Protein AF-A0A1I7TTZ9-F1 (afdb_monomer_lite)

pLDDT: mean 84.71, std 13.77, range [39.62, 96.44]

Foldseek 3Di:
DKDFAPFWDFVLVVCVPQPKDFFAQQVDKDWDFDAPPPDPDDDGDTWIKIWGTAIWGADPVRKIKGKATDIDTPPPDPDDDVVNNVVSVVVVVQNPDPPHTDIDRMIDMDID

Radius of gyration: 14.8 Å; chains: 1; bounding box: 32×30×46 Å

Sequence (112 aa):
MIFTTCSKNDLKEVLKGCGGELMHPRTTKLKFRRGNGDTYICQNKYENVWIRGGIYIKGSDGRLAVIGSYLNNEGVEEDVSEYEIGEYLEHLNIWNSENEHWYKTSYHVYIT

Secondary structure (DSSP, 8-state):
-EEEEEEEEEHHHHTTTTT-EEE-TTT-EEEEEE-STTSS-----PEEEEEESEEEEE-TTS-EEEES-EEEETTS--SPPHHHHHHHHHHHHHHH-SS---EEEEEEEEE-

Organism: NCBI:txid1561998

Structure (mmCIF, N/CA/C/O backbone):
data_AF-A0A1I7TTZ9-F1
#
_entry.id   AF-A0A1I7TTZ9-F1
#
loop_
_atom_site.group_PDB
_atom_site.id
_atom_site.type_symbol
_atom_site.label_atom_id
_atom_site.label_alt_id
_atom_site.label_comp_id
_atom_site.label_asym_id
_atom_site.label_entity_id
_atom_site.label_seq_id
_atom_site.pdbx_PDB_ins_code
_atom_site.Cartn_x
_atom_site.Cartn_y
_atom_site.Cartn_z
_atom_site.occupancy
_atom_site.B_iso_or_equiv
_atom_site.auth_seq_id
_atom_site.auth_comp_id
_atom_site.auth_asym_id
_atom_site.auth_atom_id
_atom_site.pdbx_PDB_model_num
ATOM 1 N N . MET A 1 1 ? -6.033 3.111 -12.152 1.00 78.56 1 MET A N 1
ATOM 2 C CA . MET A 1 1 ? -7.185 4.015 -11.935 1.00 78.56 1 MET A CA 1
ATOM 3 C C . MET A 1 1 ? -6.897 4.876 -10.714 1.00 78.56 1 MET A C 1
ATOM 5 O O . MET A 1 1 ? -6.244 4.383 -9.802 1.00 78.56 1 MET A O 1
ATOM 9 N N . ILE A 1 2 ? -7.322 6.141 -10.693 1.00 83.00 2 ILE A N 1
ATOM 10 C CA . ILE A 1 2 ? -7.242 6.996 -9.497 1.00 83.00 2 ILE A CA 1
ATOM 11 C C . ILE A 1 2 ? -8.631 7.053 -8.875 1.00 83.00 2 ILE A C 1
ATOM 13 O O . ILE A 1 2 ? -9.597 7.352 -9.574 1.00 83.00 2 ILE A O 1
ATOM 17 N N . PHE A 1 3 ? -8.729 6.756 -7.583 1.00 83.69 3 PHE A N 1
ATOM 18 C CA . PHE A 1 3 ? -9.946 6.968 -6.815 1.00 83.69 3 PHE A CA 1
ATOM 19 C C . PHE A 1 3 ? -9.785 8.241 -5.988 1.00 83.69 3 PHE A C 1
ATOM 21 O O . PHE A 1 3 ? -8.825 8.358 -5.227 1.00 83.69 3 PHE A O 1
ATOM 28 N N . THR A 1 4 ? -10.708 9.188 -6.151 1.00 88.19 4 THR A N 1
ATOM 29 C CA . THR A 1 4 ? -10.708 10.475 -5.445 1.00 88.19 4 THR A CA 1
ATOM 30 C C . THR A 1 4 ? -12.046 10.657 -4.756 1.00 88.19 4 THR A C 1
ATOM 32 O O . THR A 1 4 ? -13.096 10.469 -5.369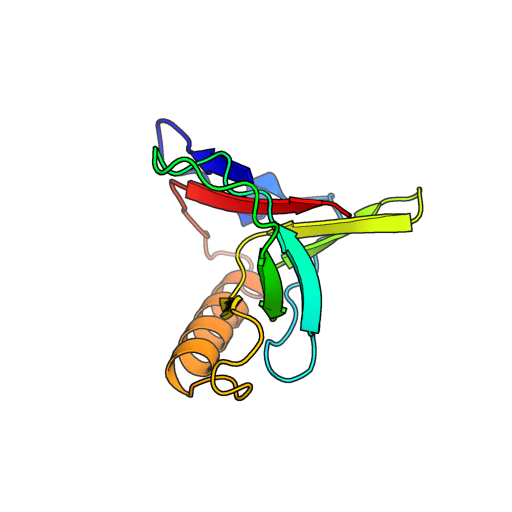 1.00 88.19 4 THR A O 1
ATOM 35 N N . THR A 1 5 ? -12.012 11.040 -3.486 1.00 87.19 5 THR A N 1
ATOM 36 C CA . THR A 1 5 ? -13.204 11.226 -2.661 1.00 87.19 5 THR A CA 1
ATOM 37 C C . THR A 1 5 ? -13.391 12.693 -2.290 1.00 87.19 5 THR A C 1
ATOM 39 O O . THR A 1 5 ? -12.425 13.441 -2.160 1.00 87.19 5 THR A O 1
ATOM 42 N N . CYS A 1 6 ? -14.643 13.119 -2.094 1.00 87.62 6 CYS A N 1
ATOM 43 C CA . CYS A 1 6 ? -14.972 14.508 -1.741 1.00 87.62 6 CYS A CA 1
ATOM 44 C C . CYS A 1 6 ? -14.487 14.918 -0.336 1.00 87.62 6 CYS A C 1
ATOM 46 O O . CYS A 1 6 ? -14.394 16.105 -0.034 1.00 87.62 6 CYS A O 1
ATOM 48 N N . SER A 1 7 ? -14.178 13.948 0.525 1.00 90.50 7 SER A N 1
ATOM 49 C CA . SER A 1 7 ? -13.621 14.133 1.866 1.00 90.50 7 SER A CA 1
ATOM 50 C C . SER A 1 7 ? -12.479 13.149 2.108 1.00 90.50 7 SER A C 1
ATOM 52 O O . SER A 1 7 ? -12.322 12.171 1.374 1.00 90.50 7 SER A O 1
ATOM 54 N N . LYS A 1 8 ? -11.677 13.393 3.150 1.00 91.56 8 LYS A N 1
ATOM 55 C CA . LYS A 1 8 ? -10.711 12.404 3.642 1.00 91.56 8 LYS A CA 1
ATOM 56 C C . LYS A 1 8 ? -11.464 11.158 4.111 1.00 91.56 8 LYS A C 1
ATOM 58 O O . LYS A 1 8 ? -12.426 11.286 4.861 1.00 91.56 8 LYS A O 1
ATOM 63 N N . ASN A 1 9 ? -11.006 9.985 3.689 1.00 92.19 9 ASN A N 1
ATOM 64 C CA . ASN A 1 9 ? -11.490 8.696 4.174 1.00 92.19 9 ASN A CA 1
ATOM 65 C C . ASN A 1 9 ? -10.351 7.944 4.848 1.00 92.19 9 ASN A C 1
ATOM 67 O O . ASN A 1 9 ? -9.206 8.038 4.403 1.00 92.19 9 ASN A O 1
ATOM 71 N N . ASP A 1 10 ? -10.670 7.216 5.915 1.00 93.88 10 ASP A N 1
ATOM 72 C CA . ASP A 1 10 ? -9.707 6.346 6.578 1.00 93.88 10 ASP A CA 1
ATOM 73 C C . ASP A 1 10 ? -9.512 5.074 5.753 1.00 93.88 10 ASP A C 1
ATOM 75 O O . ASP A 1 10 ? -10.395 4.217 5.679 1.00 93.88 10 ASP A O 1
ATOM 79 N N . LEU A 1 11 ? -8.350 4.959 5.114 1.00 92.12 11 LEU A N 1
ATOM 80 C CA . LEU A 1 11 ? -8.028 3.839 4.243 1.00 92.12 11 LEU A CA 1
ATOM 81 C C . LEU A 1 11 ? -8.045 2.502 4.996 1.00 92.12 11 LEU A C 1
ATOM 83 O O . LEU A 1 11 ? -8.396 1.486 4.404 1.00 92.12 11 LEU A O 1
ATOM 87 N N . LYS A 1 12 ? -7.722 2.485 6.295 1.00 93.50 12 LYS A N 1
ATOM 88 C CA . LYS A 1 12 ? -7.736 1.249 7.089 1.00 93.50 12 LYS A CA 1
ATOM 89 C C . LYS A 1 12 ? -9.150 0.729 7.293 1.00 93.50 12 LYS A C 1
ATOM 91 O O . LYS A 1 12 ? -9.397 -0.454 7.086 1.00 93.50 12 LYS A O 1
ATOM 96 N N . GLU A 1 13 ? -10.086 1.615 7.623 1.00 93.69 13 GLU A N 1
ATOM 97 C CA . GLU A 1 13 ? -11.496 1.241 7.765 1.00 93.69 13 GLU A CA 1
ATOM 98 C C . GLU A 1 13 ? -12.123 0.865 6.417 1.00 93.69 13 GLU A C 1
ATOM 100 O O . GLU A 1 13 ? -12.884 -0.096 6.350 1.00 93.69 13 GLU A O 1
ATOM 105 N N . VAL A 1 14 ? -11.749 1.543 5.324 1.00 91.94 14 VAL A N 1
ATOM 106 C CA . VAL A 1 14 ? -12.208 1.189 3.966 1.00 91.94 14 VAL A CA 1
ATOM 107 C C . VAL A 1 14 ? -11.785 -0.231 3.570 1.00 91.94 14 VAL A C 1
ATOM 109 O O . VAL A 1 14 ? -12.544 -0.927 2.901 1.00 91.94 14 VAL A O 1
ATOM 112 N N . LEU A 1 15 ? -10.588 -0.670 3.973 1.00 92.62 15 LEU A N 1
ATOM 113 C CA . LEU A 1 15 ? -10.029 -1.981 3.613 1.00 92.62 15 LEU A CA 1
ATOM 114 C C . LEU A 1 15 ? -10.259 -3.064 4.675 1.00 92.62 15 LEU A C 1
ATOM 116 O O . LEU A 1 15 ? -9.779 -4.196 4.541 1.00 92.62 15 LEU A O 1
ATOM 120 N N . LYS A 1 16 ? -10.995 -2.738 5.735 1.00 93.00 16 LYS A N 1
ATOM 121 C CA . LYS A 1 1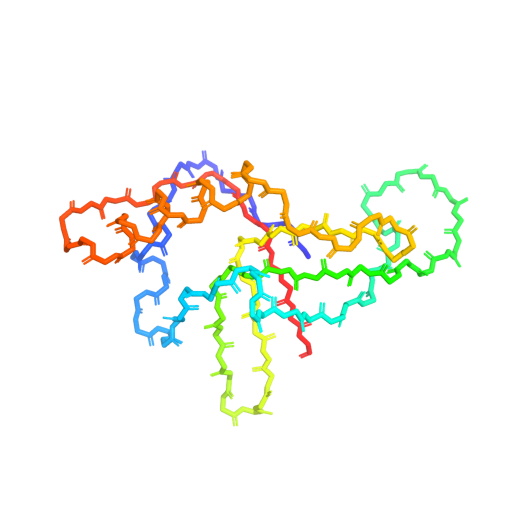6 ? -11.270 -3.645 6.843 1.00 93.00 16 LYS A CA 1
ATOM 122 C C . LYS A 1 16 ? -12.060 -4.855 6.361 1.00 93.00 16 LYS A C 1
ATOM 124 O O . LYS A 1 16 ? -13.123 -4.734 5.764 1.00 93.00 16 LYS A O 1
ATOM 129 N N . GLY A 1 17 ? -11.526 -6.045 6.625 1.00 92.31 17 GLY A N 1
ATOM 130 C CA . GLY A 1 17 ? -12.125 -7.304 6.174 1.00 92.31 17 GLY A CA 1
ATOM 131 C C . GLY A 1 17 ? -11.867 -7.652 4.703 1.00 92.31 17 GLY A C 1
ATOM 132 O O . GLY A 1 17 ? -12.270 -8.728 4.275 1.00 92.31 17 GLY A O 1
ATOM 133 N N . CYS A 1 18 ? -11.153 -6.816 3.938 1.00 92.44 18 CYS A N 1
ATOM 134 C CA . CYS A 1 18 ? -10.761 -7.137 2.560 1.00 92.44 18 CYS A CA 1
ATOM 135 C C . CYS A 1 18 ? -9.512 -8.031 2.467 1.00 92.44 18 CYS A C 1
ATOM 137 O O . CYS A 1 18 ? -9.145 -8.429 1.367 1.00 92.44 18 CYS A O 1
ATOM 139 N N . GLY A 1 19 ? -8.846 -8.334 3.589 1.00 92.44 19 GLY A N 1
ATOM 140 C CA . GLY A 1 19 ? -7.616 -9.137 3.600 1.00 92.44 19 GLY A CA 1
ATOM 141 C C . GLY A 1 19 ? -6.420 -8.427 2.959 1.00 92.44 19 GLY A C 1
ATOM 142 O O . GLY A 1 19 ? -5.616 -9.069 2.293 1.00 92.44 19 GLY A O 1
ATOM 143 N N . GLY A 1 20 ? -6.341 -7.099 3.095 1.00 93.25 20 GLY A N 1
ATOM 144 C CA . GLY A 1 20 ? -5.226 -6.314 2.569 1.00 93.25 20 GLY A CA 1
ATOM 145 C C . GLY A 1 20 ? -3.936 -6.515 3.365 1.00 93.25 20 GLY A C 1
ATOM 146 O O . GLY A 1 20 ? -3.962 -6.520 4.593 1.00 93.25 20 GLY A O 1
ATOM 147 N N . GLU A 1 21 ? -2.809 -6.613 2.665 1.00 95.12 21 GLU A N 1
ATOM 148 C CA . GLU A 1 21 ? -1.467 -6.715 3.248 1.00 95.12 21 GLU A CA 1
ATOM 149 C C . GLU A 1 21 ? -0.578 -5.586 2.719 1.00 95.12 21 GLU A C 1
ATOM 151 O O . GLU A 1 21 ? -0.449 -5.408 1.508 1.00 95.12 21 GLU A O 1
ATOM 156 N N . LEU A 1 22 ? 0.038 -4.800 3.608 1.00 95.75 22 LEU A N 1
ATOM 157 C CA . LEU A 1 22 ? 0.992 -3.768 3.201 1.00 95.75 22 LEU A CA 1
ATOM 158 C C . LEU A 1 22 ? 2.341 -4.413 2.854 1.00 95.75 22 LEU A C 1
ATOM 160 O O . LEU A 1 22 ? 3.024 -4.963 3.715 1.00 95.75 22 LEU A O 1
ATOM 164 N N . MET A 1 23 ? 2.737 -4.311 1.589 1.00 95.62 23 MET A N 1
ATOM 165 C CA . MET A 1 23 ? 3.912 -4.979 1.042 1.00 95.62 23 MET A CA 1
ATOM 166 C C . MET A 1 23 ? 5.126 -4.053 0.972 1.00 95.62 23 MET A C 1
ATOM 168 O O . MET A 1 23 ? 5.027 -2.882 0.595 1.00 95.62 23 MET A O 1
ATOM 172 N N . HIS A 1 24 ? 6.302 -4.607 1.267 1.00 94.62 24 HIS A N 1
ATOM 173 C CA . HIS A 1 24 ? 7.561 -3.868 1.242 1.00 94.62 24 HIS A CA 1
ATOM 174 C C . HIS A 1 24 ? 8.015 -3.573 -0.206 1.00 94.62 24 HIS A C 1
ATOM 176 O O . HIS A 1 24 ? 8.094 -4.496 -1.028 1.00 94.62 24 HIS A O 1
ATOM 182 N N . PRO A 1 25 ? 8.396 -2.325 -0.546 1.00 92.38 25 PRO A N 1
ATOM 183 C CA . PRO A 1 25 ? 8.713 -1.938 -1.924 1.00 92.38 25 PRO A CA 1
ATOM 184 C C . PRO A 1 25 ? 9.991 -2.574 -2.496 1.00 92.38 25 PRO A C 1
ATOM 186 O O . PRO A 1 25 ? 10.064 -2.807 -3.700 1.00 92.38 25 PRO A O 1
ATOM 189 N N . ARG A 1 26 ? 10.992 -2.907 -1.662 1.00 91.00 26 ARG A N 1
ATOM 190 C CA . ARG A 1 26 ? 12.213 -3.626 -2.110 1.00 91.00 26 ARG A CA 1
ATOM 191 C C . ARG A 1 26 ? 11.976 -5.082 -2.519 1.00 91.00 26 ARG A C 1
ATOM 193 O O . ARG A 1 26 ? 12.728 -5.602 -3.332 1.00 91.00 26 ARG A O 1
ATOM 200 N N . THR A 1 27 ? 10.984 -5.751 -1.938 1.00 91.25 27 THR A N 1
ATOM 201 C CA . THR A 1 27 ? 10.765 -7.195 -2.143 1.00 91.25 27 THR A CA 1
ATOM 202 C C . THR A 1 27 ? 9.576 -7.487 -3.046 1.00 91.25 27 THR A C 1
ATOM 204 O O . THR A 1 27 ? 9.437 -8.606 -3.530 1.00 91.25 27 THR A O 1
ATOM 207 N N . THR A 1 28 ? 8.726 -6.487 -3.293 1.00 91.38 28 THR A N 1
ATOM 208 C CA . THR A 1 28 ? 7.466 -6.662 -4.012 1.00 91.38 28 THR A CA 1
ATOM 209 C C . THR A 1 28 ? 7.426 -5.750 -5.225 1.00 91.38 28 THR A C 1
ATOM 211 O O . THR A 1 28 ? 7.455 -4.526 -5.093 1.00 91.38 28 THR A O 1
ATOM 214 N N . LYS A 1 29 ? 7.344 -6.359 -6.410 1.00 88.94 29 LYS A N 1
ATOM 215 C CA . LYS A 1 29 ? 7.359 -5.681 -7.708 1.00 88.94 29 LYS A CA 1
ATOM 216 C C . LYS A 1 29 ? 6.345 -6.348 -8.638 1.00 88.94 29 LYS A C 1
ATOM 218 O O . LYS A 1 29 ? 6.451 -7.540 -8.915 1.00 88.94 29 LYS A O 1
ATOM 223 N N . LEU A 1 30 ? 5.385 -5.576 -9.137 1.00 88.88 30 LEU A N 1
ATOM 224 C CA . LEU A 1 30 ? 4.354 -6.017 -10.075 1.00 88.88 30 LEU A CA 1
ATOM 225 C C . LEU A 1 30 ? 4.466 -5.216 -11.373 1.00 88.88 30 LEU A C 1
ATOM 227 O O . LEU A 1 30 ? 4.524 -3.987 -11.344 1.00 88.88 30 LEU A O 1
ATOM 231 N N . LYS A 1 31 ? 4.495 -5.901 -12.520 1.00 87.62 31 LYS A N 1
ATOM 232 C CA . LYS A 1 31 ? 4.455 -5.235 -13.827 1.00 87.62 31 LYS A CA 1
ATOM 233 C C . LYS A 1 31 ? 3.011 -4.931 -14.187 1.00 87.62 31 LYS A C 1
ATOM 235 O O . LYS A 1 31 ? 2.181 -5.835 -14.192 1.00 87.62 31 LYS A O 1
ATOM 240 N N . PHE A 1 32 ? 2.727 -3.688 -14.542 1.00 83.06 32 PHE A N 1
ATOM 241 C CA . PHE A 1 32 ? 1.407 -3.272 -14.982 1.00 83.06 32 PHE A CA 1
ATOM 242 C C . PHE A 1 32 ? 1.497 -2.563 -16.326 1.00 83.06 32 PHE A C 1
ATOM 244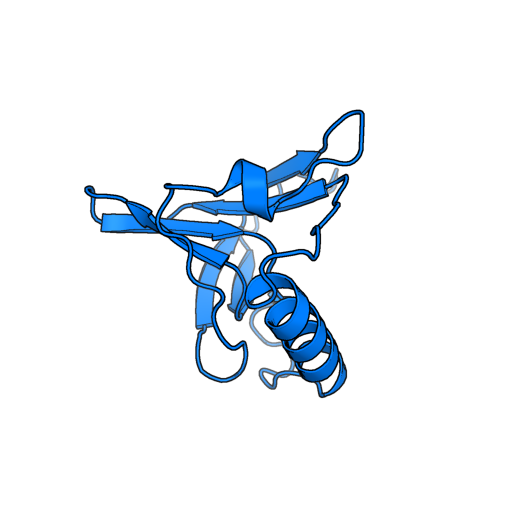 O O . PHE A 1 32 ? 2.409 -1.774 -16.569 1.00 83.06 32 PHE A O 1
ATOM 251 N N . ARG A 1 33 ? 0.543 -2.838 -17.214 1.00 80.19 33 ARG A N 1
ATOM 252 C CA . ARG A 1 33 ? 0.452 -2.171 -18.511 1.00 80.19 33 ARG A CA 1
ATOM 253 C C . ARG A 1 33 ? -0.549 -1.030 -18.392 1.00 80.19 33 ARG A C 1
ATOM 255 O O . ARG A 1 33 ? -1.753 -1.269 -18.324 1.00 80.19 33 ARG A O 1
ATOM 262 N N . ARG A 1 34 ? -0.065 0.210 -18.349 1.00 71.69 34 ARG A N 1
ATOM 263 C CA . ARG A 1 34 ? -0.916 1.400 -18.278 1.00 71.69 34 ARG A CA 1
ATOM 264 C C . ARG A 1 34 ? -1.258 1.873 -19.693 1.00 71.69 34 ARG A C 1
ATOM 266 O O . ARG A 1 34 ? -0.386 1.978 -20.551 1.00 71.69 34 ARG A O 1
ATOM 273 N N . GLY A 1 35 ? -2.540 2.135 -19.947 1.00 66.50 35 GLY A N 1
ATOM 274 C CA . GLY A 1 35 ? -2.974 2.881 -21.132 1.00 66.50 35 GLY A CA 1
ATOM 275 C C . GLY A 1 35 ? -2.910 4.388 -20.868 1.00 66.50 35 GLY A C 1
ATOM 276 O O . GLY A 1 35 ? -3.233 4.822 -19.763 1.00 66.50 35 GLY A O 1
ATOM 277 N N . ASN A 1 36 ? -2.535 5.184 -21.872 1.00 58.41 36 ASN A N 1
ATOM 278 C CA . ASN A 1 36 ? -2.407 6.651 -21.796 1.00 58.41 36 ASN A CA 1
ATOM 279 C C . ASN A 1 36 ? -3.762 7.399 -21.733 1.00 58.41 36 ASN A C 1
ATOM 281 O O . ASN A 1 36 ? -3.939 8.430 -22.370 1.00 58.41 36 ASN A O 1
ATOM 285 N N . GLY A 1 37 ? -4.751 6.866 -21.011 1.00 51.47 37 GLY A N 1
ATOM 286 C CA . GLY A 1 37 ? -6.129 7.376 -21.004 1.00 51.47 37 GLY A CA 1
ATOM 287 C C . GLY A 1 37 ? -6.384 8.616 -20.136 1.00 51.47 37 GLY A C 1
ATOM 288 O O . GLY A 1 37 ? -7.437 9.224 -20.284 1.00 51.47 37 GLY A O 1
ATOM 289 N N . ASP A 1 38 ? -5.446 9.007 -19.264 1.00 50.50 38 ASP A N 1
ATOM 290 C CA . ASP A 1 38 ? -5.658 10.092 -18.283 1.00 50.50 38 ASP A CA 1
ATOM 291 C C . ASP A 1 38 ? -4.934 11.406 -18.641 1.00 50.50 38 ASP A C 1
ATOM 293 O O . ASP A 1 38 ? -5.019 12.389 -17.905 1.00 50.50 38 ASP A O 1
ATOM 297 N N . THR A 1 39 ? -4.207 11.448 -19.759 1.00 44.56 39 THR A N 1
ATOM 298 C CA . THR A 1 39 ? -3.470 12.631 -20.223 1.00 44.56 39 THR A CA 1
ATOM 299 C C . THR A 1 39 ? -3.885 12.961 -21.653 1.00 44.56 39 THR A C 1
ATOM 301 O O . THR A 1 39 ? -3.819 12.114 -22.537 1.00 44.56 39 THR A O 1
ATOM 304 N N . TYR A 1 40 ? -4.300 14.212 -21.889 1.00 40.22 40 TYR A N 1
ATOM 305 C CA . TYR A 1 40 ? -4.780 14.775 -23.166 1.00 40.22 40 TYR A CA 1
ATOM 306 C C . TYR A 1 40 ? -3.728 14.816 -24.301 1.00 40.22 40 TYR A C 1
ATOM 308 O O . TYR A 1 40 ? -3.771 15.694 -25.160 1.00 40.22 40 TYR A O 1
ATOM 316 N N . ILE A 1 41 ? -2.759 13.900 -24.328 1.00 42.06 41 ILE A N 1
ATOM 317 C CA . ILE A 1 41 ? -1.738 13.835 -25.371 1.00 42.06 41 ILE A CA 1
ATOM 318 C C . ILE A 1 41 ? -1.894 12.513 -26.109 1.00 42.06 41 ILE A C 1
ATOM 320 O O . ILE A 1 41 ? -1.526 11.436 -25.645 1.00 42.06 41 ILE A O 1
ATOM 324 N N . CYS A 1 42 ? -2.480 12.637 -27.291 1.00 39.62 42 CYS A N 1
ATOM 325 C CA . CYS A 1 42 ? -2.701 11.594 -28.268 1.00 39.62 42 CYS A CA 1
ATOM 326 C C . CYS A 1 42 ? -1.370 10.918 -28.622 1.00 39.62 42 CYS A C 1
ATOM 328 O O . CYS A 1 42 ? -0.602 11.457 -29.415 1.00 39.62 42 CYS A O 1
ATOM 330 N N . GLN A 1 43 ? -1.102 9.734 -28.075 1.00 44.72 43 GLN A N 1
ATOM 331 C CA . GLN A 1 43 ? -0.260 8.723 -28.712 1.00 44.72 43 GLN A CA 1
ATOM 332 C C . GLN A 1 43 ? -0.529 7.361 -28.062 1.00 44.72 43 GLN A C 1
ATOM 334 O O . GLN A 1 43 ? -0.352 7.183 -26.860 1.00 44.72 43 GLN A O 1
ATOM 339 N N . ASN A 1 44 ? -0.971 6.410 -28.891 1.00 47.72 44 ASN A N 1
ATOM 340 C CA . ASN A 1 44 ? -1.314 5.016 -28.583 1.00 47.72 44 ASN A CA 1
ATOM 341 C C . ASN A 1 44 ? -0.105 4.184 -28.108 1.00 47.72 44 ASN A C 1
ATOM 343 O O . ASN A 1 44 ? 0.221 3.157 -28.704 1.00 47.72 44 ASN A O 1
ATOM 347 N N . LYS A 1 45 ? 0.604 4.618 -27.068 1.00 60.53 45 LYS A N 1
ATOM 348 C CA . LYS A 1 45 ? 1.661 3.831 -26.441 1.00 60.53 45 LYS A CA 1
ATOM 349 C C . LYS A 1 45 ? 1.140 3.325 -25.110 1.00 60.53 45 LYS A C 1
ATOM 351 O O . LYS A 1 45 ? 0.688 4.087 -24.269 1.00 60.53 45 LYS A O 1
ATOM 356 N N . TYR A 1 46 ? 1.132 2.009 -24.966 1.00 67.12 46 TYR A N 1
ATOM 357 C CA . TYR A 1 46 ? 1.003 1.414 -23.651 1.00 67.12 46 TYR A CA 1
ATOM 358 C C . TYR A 1 46 ? 2.363 1.522 -22.987 1.00 67.12 46 TYR A C 1
ATOM 360 O O . TYR A 1 46 ? 3.350 1.063 -23.563 1.00 67.12 46 TYR A O 1
ATOM 368 N N . GLU A 1 47 ? 2.403 2.107 -21.803 1.00 75.00 47 GLU A N 1
ATOM 369 C CA . GLU A 1 47 ? 3.620 2.173 -21.009 1.00 75.00 47 GLU A CA 1
ATOM 370 C C . GLU A 1 47 ? 3.567 1.067 -19.961 1.00 75.00 47 GLU A C 1
ATOM 372 O O . GLU A 1 47 ? 2.570 0.883 -19.252 1.00 75.00 47 GLU A O 1
ATOM 377 N N . ASN A 1 48 ? 4.633 0.274 -19.903 1.00 82.06 48 ASN A N 1
ATOM 378 C CA . ASN A 1 48 ? 4.812 -0.652 -18.802 1.00 82.06 48 ASN A CA 1
ATOM 379 C C . ASN A 1 48 ? 5.328 0.145 -17.609 1.00 82.06 48 ASN A C 1
ATOM 381 O O . ASN A 1 48 ? 6.309 0.882 -17.711 1.00 82.06 48 ASN A O 1
ATOM 385 N N . VAL A 1 49 ? 4.676 -0.045 -16.474 1.00 83.75 49 VAL A N 1
ATOM 386 C CA . VAL A 1 49 ? 5.081 0.537 -15.202 1.00 83.75 49 VAL A CA 1
ATOM 387 C C . VAL A 1 49 ? 5.319 -0.577 -14.198 1.00 83.75 49 VAL A C 1
ATOM 389 O O . VAL A 1 49 ? 4.652 -1.616 -14.212 1.00 83.75 49 VAL A O 1
ATOM 392 N N . TRP A 1 50 ? 6.284 -0.360 -13.321 1.00 87.25 50 TRP A N 1
ATOM 393 C CA . TRP A 1 50 ? 6.537 -1.199 -12.168 1.00 87.25 50 TRP A CA 1
ATOM 394 C C . TRP A 1 50 ? 5.851 -0.593 -10.954 1.00 87.25 50 TRP A C 1
ATOM 396 O O . TRP A 1 50 ? 6.124 0.542 -10.571 1.00 87.25 50 TRP A O 1
ATOM 406 N N . ILE A 1 51 ? 4.964 -1.376 -10.357 1.00 88.38 51 ILE A N 1
ATOM 407 C CA . ILE A 1 51 ? 4.295 -1.075 -9.101 1.00 88.38 51 ILE A CA 1
ATOM 408 C C . ILE A 1 51 ? 5.102 -1.745 -7.999 1.00 88.38 51 ILE A C 1
ATOM 410 O O . ILE A 1 51 ? 5.299 -2.963 -8.028 1.00 88.38 51 ILE A O 1
ATOM 414 N N . ARG A 1 52 ? 5.564 -0.960 -7.030 1.00 90.56 52 ARG A N 1
ATOM 415 C CA . ARG A 1 52 ? 6.311 -1.461 -5.877 1.00 90.56 52 ARG A CA 1
ATOM 416 C C . ARG A 1 52 ? 5.564 -1.196 -4.591 1.00 90.56 52 ARG A C 1
ATOM 418 O O . ARG A 1 52 ? 4.977 -0.126 -4.423 1.00 90.56 52 ARG A O 1
ATOM 425 N N . GLY A 1 53 ? 5.633 -2.174 -3.693 1.00 92.88 53 GLY A N 1
ATOM 426 C CA . GLY A 1 53 ? 4.972 -2.124 -2.393 1.00 92.88 53 GLY A CA 1
ATOM 427 C C . GLY A 1 53 ? 3.488 -1.770 -2.496 1.00 92.88 53 GLY A C 1
ATOM 428 O O . GLY A 1 53 ? 2.856 -1.999 -3.527 1.00 92.88 53 GLY A O 1
ATOM 429 N N . GLY A 1 54 ? 2.949 -1.181 -1.435 1.00 93.75 54 GLY A N 1
ATOM 430 C CA . GLY A 1 54 ? 1.534 -0.827 -1.342 1.00 93.75 54 GLY A CA 1
ATOM 431 C C . GLY A 1 54 ? 0.678 -1.947 -0.773 1.00 93.75 54 GLY A C 1
ATOM 432 O O . GLY A 1 54 ? 1.195 -2.976 -0.346 1.00 93.75 54 GLY A O 1
ATOM 433 N N . ILE A 1 55 ? -0.633 -1.735 -0.719 1.00 95.81 55 ILE A N 1
ATOM 434 C CA . ILE A 1 55 ? -1.562 -2.660 -0.064 1.00 95.81 55 ILE A CA 1
ATOM 435 C C . ILE A 1 55 ? -2.092 -3.651 -1.093 1.00 95.81 55 ILE A C 1
ATOM 437 O O . ILE A 1 55 ? -2.794 -3.263 -2.028 1.00 95.81 55 ILE A O 1
ATOM 441 N N . TYR A 1 56 ? -1.738 -4.919 -0.920 1.00 95.12 56 TYR A N 1
ATOM 442 C CA . TYR A 1 56 ? -2.097 -6.021 -1.802 1.00 95.12 56 TYR A CA 1
ATOM 443 C C . TYR A 1 56 ? -3.358 -6.690 -1.274 1.00 95.12 56 TYR A C 1
ATOM 445 O O . TYR A 1 56 ? -3.409 -7.106 -0.122 1.00 95.12 56 TYR A O 1
ATOM 453 N N . ILE A 1 57 ? -4.371 -6.809 -2.126 1.00 95.38 57 ILE A N 1
ATOM 454 C CA . ILE A 1 57 ? -5.616 -7.519 -1.838 1.00 95.38 57 ILE A CA 1
ATOM 455 C C . ILE A 1 57 ? -5.775 -8.606 -2.887 1.00 95.38 57 ILE A C 1
ATOM 457 O O . ILE A 1 57 ? -5.898 -8.321 -4.081 1.00 95.38 57 ILE A O 1
ATOM 461 N N . LYS A 1 58 ? -5.770 -9.860 -2.439 1.00 94.44 58 LYS A N 1
ATOM 462 C CA . LYS A 1 58 ? -5.913 -11.016 -3.318 1.00 94.44 58 LYS A CA 1
ATOM 463 C C . LYS A 1 58 ? -7.366 -11.481 -3.348 1.00 94.44 58 LYS A C 1
ATOM 465 O O . LYS A 1 58 ? -7.911 -11.915 -2.337 1.00 94.44 58 LYS A O 1
ATOM 470 N N . GLY A 1 59 ? -7.979 -11.402 -4.524 1.00 90.94 59 GLY A N 1
ATOM 471 C CA . GLY A 1 59 ? -9.314 -11.921 -4.783 1.00 90.94 59 GLY A CA 1
ATOM 472 C C . GLY A 1 59 ? -9.348 -13.450 -4.803 1.00 90.94 59 GLY A C 1
ATOM 473 O O . GLY A 1 59 ? -8.351 -14.120 -5.085 1.00 90.94 59 GLY A O 1
ATOM 474 N N . SER A 1 60 ? -10.528 -14.012 -4.537 1.00 91.81 60 SER A N 1
ATOM 475 C CA . SER A 1 60 ? -10.775 -15.460 -4.638 1.00 91.81 60 SER A CA 1
ATOM 476 C C . SER A 1 60 ? -10.649 -15.993 -6.071 1.00 91.81 60 SER A C 1
ATOM 478 O O . SER A 1 60 ? -10.343 -17.166 -6.268 1.00 91.81 60 SER A O 1
ATOM 480 N N . ASP A 1 61 ? -10.822 -15.123 -7.066 1.00 90.12 61 ASP A N 1
ATOM 481 C CA . ASP A 1 61 ? -10.614 -15.388 -8.492 1.00 90.12 61 ASP A CA 1
ATOM 482 C C . ASP A 1 61 ? -9.132 -15.328 -8.911 1.00 90.12 61 ASP A C 1
ATOM 484 O O . ASP A 1 61 ? -8.807 -15.474 -10.088 1.00 90.12 61 ASP A O 1
ATOM 488 N N . GLY A 1 62 ? -8.224 -15.117 -7.953 1.00 87.31 62 GLY A N 1
ATOM 489 C CA . GLY A 1 62 ? -6.789 -15.008 -8.185 1.00 87.31 62 GLY A CA 1
ATOM 490 C C . GLY A 1 62 ? -6.334 -13.635 -8.676 1.00 87.31 62 GLY A C 1
ATOM 491 O O . GLY A 1 62 ? -5.127 -13.445 -8.838 1.00 87.31 62 GLY A O 1
ATOM 492 N N . ARG A 1 63 ? -7.248 -12.675 -8.879 1.00 87.44 63 ARG A N 1
ATOM 493 C CA . ARG A 1 63 ? -6.882 -11.300 -9.231 1.00 87.44 63 ARG A CA 1
ATOM 494 C C . ARG A 1 63 ? -6.253 -10.585 -8.047 1.00 87.44 63 ARG A C 1
ATOM 496 O O . ARG A 1 63 ? -6.558 -10.865 -6.887 1.00 87.44 63 ARG A O 1
ATOM 503 N N . LEU A 1 64 ? -5.386 -9.631 -8.351 1.00 91.19 64 LEU A N 1
ATOM 504 C CA . LEU A 1 64 ? -4.696 -8.816 -7.369 1.00 91.19 64 LEU A CA 1
ATOM 505 C C . LEU A 1 64 ? -5.100 -7.355 -7.545 1.00 91.19 64 LEU A C 1
ATOM 507 O O . LEU A 1 64 ? -4.969 -6.798 -8.636 1.00 91.19 64 LEU A O 1
ATOM 511 N N . ALA A 1 65 ? -5.548 -6.733 -6.458 1.00 91.50 65 ALA A N 1
ATOM 512 C CA . ALA A 1 65 ? -5.661 -5.288 -6.363 1.00 91.50 65 ALA A CA 1
ATOM 513 C C . ALA A 1 65 ? -4.484 -4.728 -5.555 1.00 91.50 65 ALA A C 1
ATOM 515 O O . ALA A 1 65 ? -4.168 -5.243 -4.485 1.00 91.50 65 ALA A O 1
ATOM 516 N N . VAL A 1 66 ? -3.846 -3.671 -6.060 1.00 92.12 66 VAL A N 1
ATOM 517 C CA . VAL A 1 66 ? -2.789 -2.932 -5.358 1.00 92.12 66 VAL A CA 1
ATOM 518 C C . VAL A 1 66 ? -3.238 -1.494 -5.140 1.00 92.12 66 VAL A C 1
ATOM 520 O O . VAL A 1 66 ? -3.588 -0.800 -6.101 1.00 92.12 66 VAL A O 1
ATOM 523 N N . ILE A 1 67 ? -3.225 -1.053 -3.882 1.00 91.75 67 ILE A N 1
ATOM 524 C CA . ILE A 1 67 ? -3.668 0.279 -3.458 1.00 91.75 67 ILE A CA 1
ATOM 525 C C . ILE A 1 67 ? -2.502 1.040 -2.841 1.00 91.75 67 ILE A C 1
ATOM 527 O O . ILE A 1 67 ? -1.851 0.528 -1.937 1.00 91.75 67 ILE A O 1
ATOM 531 N N . GLY A 1 68 ? -2.285 2.279 -3.290 1.00 81.56 68 GLY A N 1
ATOM 532 C CA . GLY A 1 68 ? -1.252 3.161 -2.738 1.00 81.56 68 GLY A CA 1
ATOM 533 C C . GLY A 1 68 ? 0.146 2.568 -2.905 1.00 81.56 68 GLY A C 1
ATOM 534 O O . GLY A 1 68 ? 0.643 1.894 -2.017 1.00 81.56 68 GLY A O 1
ATOM 535 N N . SER A 1 69 ? 0.775 2.812 -4.049 1.00 82.56 69 SER A N 1
ATOM 536 C CA . SER A 1 69 ? 2.037 2.180 -4.441 1.00 82.56 69 SER A CA 1
ATOM 537 C C . SER A 1 69 ? 3.044 3.192 -4.966 1.00 82.56 69 SER A C 1
ATOM 539 O O . SER A 1 69 ? 2.660 4.273 -5.416 1.00 82.56 69 SER A O 1
ATOM 541 N N . TYR A 1 70 ? 4.301 2.772 -5.038 1.00 82.56 70 TYR A N 1
ATOM 542 C CA . TYR A 1 70 ? 5.377 3.523 -5.677 1.00 82.56 70 TYR A CA 1
ATOM 543 C C . TYR A 1 70 ? 5.490 3.111 -7.151 1.00 82.56 70 TYR A C 1
ATOM 545 O O . TYR A 1 70 ? 5.429 1.918 -7.470 1.00 82.56 70 TYR A O 1
ATOM 553 N N . LEU A 1 71 ? 5.557 4.090 -8.056 1.00 79.81 71 LEU A N 1
ATOM 554 C CA . LEU A 1 71 ? 5.447 3.891 -9.505 1.00 79.81 71 LEU A CA 1
ATOM 555 C C . LEU A 1 71 ? 6.748 4.257 -10.203 1.00 79.81 71 LEU A C 1
ATOM 557 O O . LEU A 1 71 ? 7.096 5.433 -10.259 1.00 79.81 71 LEU A O 1
ATOM 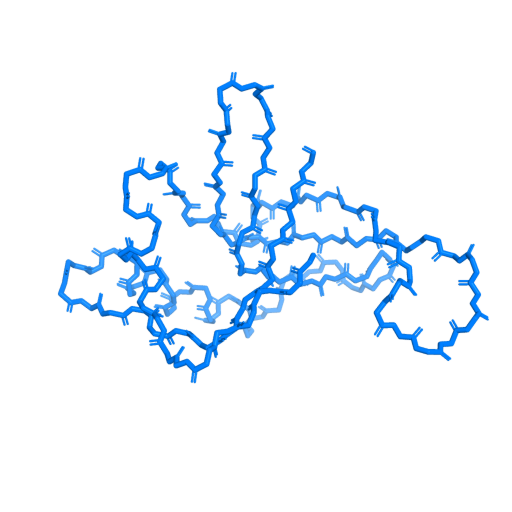561 N N . ASN A 1 72 ? 7.374 3.270 -10.844 1.00 77.62 72 ASN A N 1
ATOM 562 C CA . ASN A 1 72 ? 8.558 3.497 -11.671 1.00 77.62 72 ASN A CA 1
ATOM 563 C C . ASN A 1 72 ? 8.255 3.113 -13.119 1.00 77.62 72 ASN A C 1
ATOM 565 O O . ASN A 1 72 ? 7.753 2.019 -13.391 1.00 77.62 72 ASN A O 1
ATOM 569 N N . ASN A 1 73 ? 8.580 3.998 -14.059 1.00 75.81 73 ASN A N 1
ATOM 570 C CA . ASN A 1 73 ? 8.495 3.675 -15.480 1.00 75.81 73 ASN A CA 1
ATOM 571 C C . ASN A 1 73 ? 9.533 2.605 -15.841 1.00 75.81 73 ASN A C 1
ATOM 573 O O . ASN A 1 73 ? 10.636 2.581 -15.292 1.00 75.81 73 ASN A O 1
ATOM 577 N N . GLU A 1 74 ? 9.188 1.718 -16.773 1.00 73.19 74 GLU A N 1
ATOM 578 C CA . GLU A 1 74 ? 10.153 0.757 -17.309 1.00 73.19 74 GLU A CA 1
ATOM 579 C C . GLU A 1 74 ? 11.336 1.497 -17.968 1.00 73.19 74 GLU A C 1
ATOM 581 O O . GLU A 1 74 ? 11.135 2.369 -18.811 1.00 73.19 74 GLU A O 1
ATOM 586 N N . GLY A 1 75 ? 12.569 1.159 -17.571 1.00 67.69 75 GLY A N 1
ATOM 587 C CA . GLY A 1 75 ? 13.800 1.776 -18.087 1.00 67.69 75 GLY A CA 1
ATOM 588 C C . GLY A 1 75 ? 14.355 2.956 -17.274 1.00 67.69 75 GLY A C 1
ATOM 589 O O . GLY A 1 75 ? 15.429 3.449 -17.610 1.00 67.69 75 GLY A O 1
ATOM 590 N N . VAL A 1 76 ? 13.670 3.395 -16.212 1.00 69.31 76 VAL A N 1
ATOM 591 C CA . VAL A 1 76 ? 14.230 4.301 -15.187 1.00 69.31 76 VAL A CA 1
ATOM 592 C C . VAL A 1 76 ? 14.906 3.466 -14.096 1.00 69.31 76 VAL A C 1
ATOM 594 O O . VAL A 1 76 ? 14.527 2.308 -13.912 1.00 69.31 76 VAL A O 1
ATOM 597 N N . GLU A 1 77 ? 15.904 4.042 -13.407 1.00 64.25 77 GLU A N 1
ATOM 598 C CA . GLU A 1 77 ? 16.630 3.422 -12.288 1.00 64.25 77 GLU A CA 1
ATOM 599 C C . GLU A 1 77 ? 15.688 2.572 -11.424 1.00 64.25 77 GLU A C 1
ATOM 601 O O . GLU A 1 77 ? 14.684 3.041 -10.883 1.00 64.25 77 GLU A O 1
ATOM 606 N N . GLU A 1 78 ? 15.965 1.269 -11.396 1.00 64.81 78 GLU A N 1
ATOM 607 C CA . GLU A 1 78 ? 15.049 0.280 -10.838 1.00 64.81 78 GLU A CA 1
ATOM 608 C C . GLU A 1 78 ? 15.190 0.129 -9.322 1.00 64.81 78 GLU A C 1
ATOM 610 O O . GLU A 1 78 ? 14.566 -0.759 -8.739 1.00 64.81 78 GLU A O 1
ATOM 615 N N . ASP A 1 79 ? 15.990 0.949 -8.661 1.00 80.12 79 ASP A N 1
ATOM 616 C CA . ASP A 1 79 ? 16.149 0.844 -7.220 1.00 80.12 79 ASP A CA 1
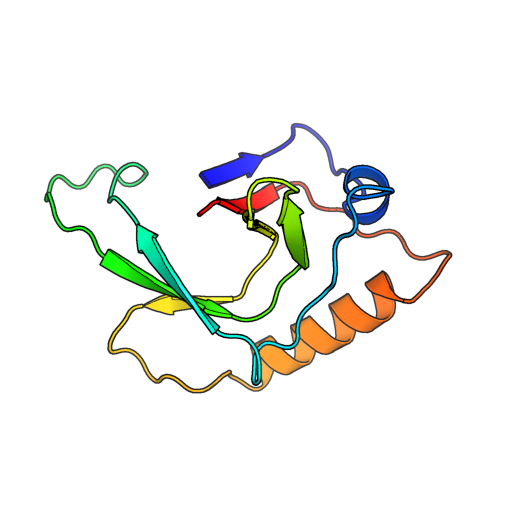ATOM 617 C C . ASP A 1 79 ? 15.104 1.682 -6.491 1.00 80.12 79 ASP A C 1
ATOM 619 O O . ASP A 1 79 ? 14.643 2.719 -6.962 1.00 80.12 79 ASP A O 1
ATOM 623 N N . VAL A 1 80 ? 14.668 1.161 -5.345 1.00 85.00 80 VAL A N 1
ATOM 624 C CA . VAL A 1 80 ? 13.748 1.878 -4.462 1.00 85.00 80 VAL A CA 1
ATOM 625 C C . VAL A 1 80 ? 14.557 2.937 -3.737 1.00 85.00 80 VAL A C 1
ATOM 627 O O . VAL A 1 80 ? 15.525 2.605 -3.050 1.00 85.00 80 VAL A O 1
ATOM 630 N N . SER A 1 81 ? 14.158 4.193 -3.880 1.00 88.88 81 SER A N 1
ATOM 631 C CA . SER A 1 81 ? 14.818 5.315 -3.224 1.00 88.88 81 SER A CA 1
ATOM 632 C C . SER A 1 81 ? 14.650 5.242 -1.705 1.00 88.88 81 SER A C 1
ATOM 634 O O . SER A 1 81 ? 13.635 4.770 -1.195 1.00 88.88 81 SER A O 1
ATOM 636 N N . GLU A 1 82 ? 15.617 5.771 -0.954 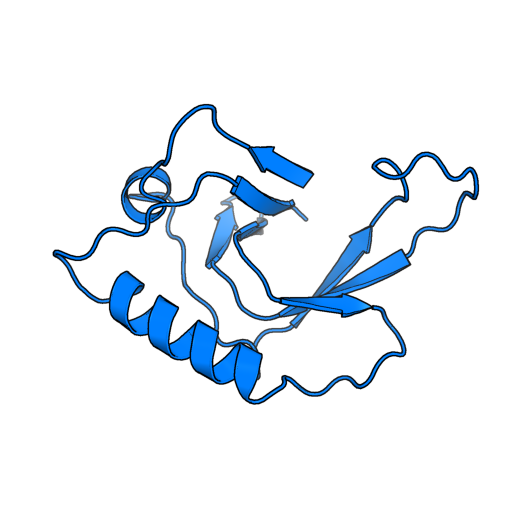1.00 90.69 82 GLU A N 1
ATOM 637 C CA . GLU A 1 82 ? 15.514 5.855 0.513 1.00 90.69 82 GLU A CA 1
ATOM 638 C C . GLU A 1 82 ? 14.287 6.662 0.973 1.00 90.69 82 GLU A C 1
ATOM 640 O O . GLU A 1 82 ? 13.736 6.390 2.037 1.00 90.69 82 GLU A O 1
ATOM 645 N N . TYR A 1 83 ? 13.808 7.604 0.152 1.00 89.94 83 TYR A N 1
ATOM 646 C CA . TYR A 1 83 ? 12.567 8.333 0.410 1.00 89.94 83 TYR A CA 1
ATOM 647 C C . TYR A 1 83 ? 11.344 7.404 0.407 1.00 89.94 83 TYR A C 1
ATOM 649 O O . TYR A 1 83 ? 10.572 7.404 1.363 1.00 89.94 83 TYR A O 1
ATOM 657 N N . GLU A 1 84 ? 11.205 6.554 -0.614 1.00 89.75 84 GLU A N 1
ATOM 658 C CA . GLU A 1 84 ? 10.105 5.582 -0.702 1.00 89.75 84 GLU A CA 1
ATOM 659 C C . GLU A 1 84 ? 10.160 4.558 0.442 1.00 89.75 84 GLU A C 1
ATOM 661 O O . GLU A 1 84 ? 9.124 4.110 0.933 1.00 89.75 84 GLU A O 1
ATOM 666 N N . ILE A 1 85 ? 11.365 4.204 0.902 1.00 93.44 85 ILE A N 1
ATOM 667 C CA . ILE A 1 85 ? 11.556 3.357 2.089 1.00 93.44 85 ILE A CA 1
ATOM 668 C C . ILE A 1 85 ? 11.095 4.070 3.355 1.00 93.44 85 ILE A C 1
ATOM 670 O O . ILE A 1 85 ? 10.380 3.467 4.154 1.00 93.44 85 ILE A O 1
ATOM 674 N N . GLY A 1 86 ? 11.474 5.336 3.532 1.00 94.56 86 GLY A N 1
ATOM 675 C CA . GLY A 1 86 ? 11.026 6.160 4.652 1.00 94.56 86 GLY A CA 1
ATOM 676 C C . GLY A 1 86 ? 9.502 6.252 4.711 1.00 94.56 86 GLY A C 1
ATOM 677 O O . GLY A 1 86 ? 8.910 5.898 5.729 1.00 94.56 86 GLY A O 1
ATOM 678 N N . GLU A 1 87 ? 8.862 6.609 3.593 1.00 92.94 87 GLU A N 1
ATOM 679 C CA . GLU A 1 87 ? 7.398 6.647 3.497 1.00 92.94 87 GLU A CA 1
ATOM 680 C C . GLU A 1 87 ? 6.764 5.284 3.802 1.00 92.94 87 GLU A C 1
ATOM 682 O O . GLU A 1 87 ? 5.741 5.208 4.482 1.00 92.94 87 GLU A O 1
ATOM 687 N N . TYR A 1 88 ? 7.348 4.186 3.311 1.00 94.81 88 TYR A N 1
ATOM 688 C CA . TYR A 1 88 ? 6.837 2.847 3.599 1.00 94.81 88 TYR A CA 1
ATOM 689 C C . TYR A 1 88 ? 6.871 2.547 5.100 1.00 94.81 88 TYR A C 1
ATOM 691 O O . TYR A 1 88 ? 5.901 2.006 5.626 1.00 94.81 88 TYR A O 1
ATOM 699 N N . LEU A 1 89 ? 7.954 2.897 5.798 1.00 96.19 89 LEU A N 1
ATOM 700 C CA . LEU A 1 89 ? 8.087 2.653 7.236 1.00 96.19 89 LEU A CA 1
ATOM 701 C C . LEU A 1 89 ? 7.089 3.481 8.054 1.00 96.19 89 LEU A C 1
ATOM 703 O O . LEU A 1 89 ? 6.511 2.968 9.012 1.00 96.19 89 LEU A O 1
ATOM 707 N N . GLU A 1 90 ? 6.829 4.727 7.657 1.00 94.50 90 GLU A N 1
ATOM 708 C CA . GLU A 1 90 ? 5.778 5.553 8.264 1.00 94.50 90 GLU A CA 1
ATOM 709 C C . GLU A 1 90 ? 4.392 4.932 8.059 1.00 94.50 90 GLU A C 1
ATOM 711 O O . GLU A 1 90 ? 3.637 4.739 9.016 1.00 94.50 90 GLU A O 1
ATOM 716 N N . HIS A 1 91 ? 4.080 4.538 6.824 1.00 94.56 91 HIS A N 1
ATOM 717 C CA . HIS A 1 91 ? 2.831 3.858 6.500 1.00 94.56 91 HIS A CA 1
ATOM 718 C C . HIS A 1 91 ? 2.686 2.519 7.232 1.00 94.56 91 HIS A C 1
ATOM 720 O O . HIS A 1 91 ? 1.591 2.191 7.681 1.00 94.56 91 HIS A O 1
ATOM 726 N N . LEU A 1 92 ? 3.774 1.764 7.400 1.00 95.56 92 LEU A N 1
ATOM 727 C CA . LEU A 1 92 ? 3.797 0.505 8.141 1.00 95.56 92 LEU A CA 1
ATOM 728 C C . LEU A 1 92 ? 3.485 0.714 9.625 1.00 95.56 92 LEU A C 1
ATOM 730 O O . LEU A 1 92 ? 2.710 -0.052 10.196 1.00 95.56 92 LEU A O 1
ATOM 734 N N . ASN A 1 93 ? 4.033 1.765 10.240 1.00 96.44 93 ASN A N 1
ATOM 735 C CA . ASN A 1 93 ? 3.722 2.121 11.625 1.00 96.44 93 ASN A CA 1
ATOM 736 C C . ASN A 1 93 ? 2.234 2.469 11.798 1.00 96.44 93 ASN A C 1
ATOM 738 O O . ASN A 1 93 ? 1.591 1.978 12.725 1.00 96.44 93 ASN A O 1
ATOM 742 N N . ILE A 1 94 ? 1.664 3.254 10.877 1.00 94.94 94 ILE A N 1
ATOM 743 C CA . ILE A 1 94 ? 0.228 3.589 10.874 1.00 94.94 94 ILE A CA 1
ATOM 744 C C . ILE A 1 94 ? -0.628 2.333 10.653 1.00 94.94 94 ILE A C 1
ATOM 746 O O . ILE A 1 94 ? -1.642 2.135 11.327 1.00 94.94 94 ILE A O 1
ATOM 750 N N . TRP A 1 95 ? -0.227 1.473 9.712 1.00 94.94 95 TRP A N 1
ATOM 751 C CA . TRP A 1 95 ? -0.935 0.242 9.364 1.00 94.94 95 TRP A CA 1
ATOM 752 C C . TRP A 1 95 ? -1.017 -0.728 10.547 1.00 94.94 95 TRP A C 1
ATOM 754 O O . TRP A 1 95 ? -2.095 -1.243 10.830 1.00 94.94 95 TRP A O 1
ATOM 764 N N . ASN A 1 96 ? 0.094 -0.912 11.267 1.00 94.81 96 ASN A N 1
ATOM 765 C CA . ASN A 1 96 ? 0.195 -1.833 12.402 1.00 94.81 96 ASN A CA 1
ATOM 766 C C . ASN A 1 96 ? -0.363 -1.275 13.720 1.00 94.81 96 ASN A C 1
ATOM 768 O O . ASN A 1 96 ? -0.584 -2.038 14.657 1.00 94.81 96 ASN A O 1
ATOM 772 N N . SER A 1 97 ? -0.565 0.037 13.831 1.00 94.62 97 SER A N 1
ATOM 773 C CA . SER A 1 97 ? -1.166 0.641 15.023 1.00 94.62 97 SER A CA 1
ATOM 774 C C . SER A 1 97 ? -2.676 0.408 15.044 1.00 94.62 97 SER A C 1
ATOM 776 O O . SER A 1 97 ? -3.341 0.610 14.040 1.00 94.62 97 SER A O 1
ATOM 778 N N . GLU A 1 98 ? -3.269 0.032 16.174 1.00 90.94 98 GLU A N 1
ATOM 779 C CA . GLU A 1 98 ? -4.729 -0.149 16.261 1.00 90.94 98 GLU A CA 1
ATOM 780 C C . GLU A 1 98 ? -5.495 1.183 16.292 1.00 90.94 98 GLU A C 1
ATOM 782 O O . GLU A 1 98 ? -6.615 1.262 15.794 1.00 90.94 98 GLU A O 1
ATOM 787 N N . ASN A 1 99 ? -4.879 2.237 16.837 1.00 92.94 99 ASN A N 1
ATOM 788 C CA . ASN A 1 99 ? -5.545 3.514 17.123 1.00 92.94 99 ASN A CA 1
ATOM 789 C C . ASN A 1 99 ? -5.238 4.617 16.100 1.00 92.94 99 ASN A C 1
ATOM 791 O O . ASN A 1 99 ? -5.850 5.681 16.142 1.00 92.94 99 ASN A O 1
ATOM 795 N N . GLU A 1 100 ? -4.274 4.391 15.206 1.00 94.88 100 GLU A N 1
ATOM 796 C CA . GLU A 1 100 ? -3.932 5.359 14.163 1.00 94.88 100 GLU A CA 1
ATOM 797 C C . GLU A 1 100 ? -4.855 5.217 12.953 1.00 94.88 100 GLU A C 1
ATOM 799 O O . GLU A 1 100 ? -5.150 4.108 12.488 1.00 94.88 100 GLU A O 1
ATOM 804 N N . HIS A 1 101 ? -5.242 6.365 12.404 1.00 94.44 101 HIS A N 1
ATOM 805 C CA . HIS A 1 101 ? -6.087 6.475 11.221 1.00 94.44 101 HIS A CA 1
ATOM 806 C C . HIS A 1 101 ? -5.258 6.849 9.997 1.00 94.44 101 HIS A C 1
ATOM 808 O O . HIS A 1 101 ? -4.398 7.729 10.065 1.00 94.44 101 HIS A O 1
ATOM 814 N N . TRP A 1 102 ? -5.566 6.261 8.839 1.00 94.12 102 TRP A N 1
ATOM 815 C CA . TRP A 1 102 ? -4.859 6.573 7.599 1.00 94.12 102 TRP A CA 1
ATOM 816 C C . TRP A 1 102 ? -5.738 7.357 6.628 1.00 94.12 102 TRP A C 1
ATOM 818 O O . TRP A 1 102 ? -6.254 6.841 5.637 1.00 94.12 102 TRP A O 1
ATOM 828 N N . TYR A 1 103 ? -5.894 8.650 6.902 1.00 94.69 103 TYR A N 1
ATOM 829 C CA . TYR A 1 103 ? -6.750 9.521 6.105 1.00 94.69 103 TYR A CA 1
ATOM 830 C C . TYR A 1 103 ? -6.136 9.899 4.750 1.00 94.69 103 TYR A C 1
ATOM 832 O O . TYR A 1 103 ? -5.144 10.628 4.692 1.00 94.69 103 TYR A O 1
ATOM 840 N N . LYS A 1 104 ? -6.787 9.507 3.647 1.00 91.62 104 LYS A N 1
ATOM 841 C CA . LYS A 1 104 ? -6.461 9.966 2.285 1.00 91.62 104 LYS A CA 1
ATOM 842 C C . LYS A 1 104 ? -7.689 10.519 1.562 1.00 91.62 104 LYS A C 1
ATOM 844 O O . LYS A 1 104 ? -8.811 10.072 1.778 1.00 91.62 104 LYS A O 1
ATOM 849 N N . THR A 1 105 ? -7.472 11.511 0.701 1.00 91.50 105 THR A N 1
ATOM 850 C CA . THR A 1 105 ? -8.489 12.039 -0.233 1.00 91.50 105 THR A CA 1
ATOM 851 C C . THR A 1 105 ? -8.405 11.393 -1.613 1.00 91.50 105 THR A C 1
ATOM 853 O O . THR A 1 105 ? -9.358 11.461 -2.383 1.00 91.50 105 THR A O 1
ATOM 856 N N . SER A 1 106 ? -7.266 10.783 -1.948 1.00 89.38 106 SER A N 1
ATOM 857 C CA . SER A 1 106 ? -7.085 10.053 -3.198 1.00 89.38 106 SER A CA 1
ATOM 858 C C . SER A 1 106 ? -6.042 8.949 -3.066 1.00 89.38 106 SER A C 1
ATOM 860 O O . SER A 1 106 ? -5.142 9.017 -2.222 1.00 89.38 106 SER A O 1
ATOM 862 N N . TYR A 1 107 ? -6.183 7.915 -3.890 1.00 88.69 107 TYR A N 1
ATOM 863 C CA . TYR A 1 107 ? -5.215 6.832 -4.009 1.00 88.69 107 TYR A CA 1
ATOM 864 C C . TYR A 1 107 ? -5.329 6.140 -5.369 1.00 88.69 107 TYR A C 1
ATOM 866 O O . TYR A 1 107 ? -6.397 6.058 -5.980 1.00 88.69 107 TYR A O 1
ATOM 874 N N . HIS A 1 108 ? -4.197 5.631 -5.850 1.00 86.81 108 HIS A N 1
ATOM 875 C CA . HIS A 1 108 ? -4.158 4.801 -7.045 1.00 86.81 108 HIS A CA 1
ATOM 876 C C . HIS A 1 108 ? -4.590 3.376 -6.711 1.00 86.81 108 HIS A C 1
ATOM 878 O O . HIS A 1 108 ? -4.153 2.818 -5.704 1.00 86.81 108 HIS A O 1
ATOM 884 N N . VAL A 1 109 ? -5.407 2.802 -7.591 1.00 88.81 109 VAL A N 1
ATOM 885 C CA . VAL A 1 109 ? -5.826 1.402 -7.564 1.00 88.81 109 VAL A CA 1
ATOM 886 C C . VAL A 1 109 ? -5.456 0.753 -8.894 1.00 88.81 109 VAL A C 1
ATOM 888 O O . VAL A 1 109 ? -5.812 1.250 -9.975 1.00 88.81 109 VAL A O 1
ATOM 891 N N . TYR A 1 110 ? -4.748 -0.366 -8.805 1.00 87.06 110 TYR A N 1
ATOM 892 C CA . TYR A 1 110 ? -4.367 -1.218 -9.928 1.00 87.06 110 TYR A CA 1
ATOM 893 C C . TYR A 1 110 ? -4.985 -2.590 -9.726 1.00 87.06 110 TYR A C 1
ATOM 895 O O . TYR A 1 110 ? -4.881 -3.131 -8.634 1.00 87.06 110 TYR A O 1
ATOM 903 N N . ILE A 1 111 ? -5.639 -3.132 -10.751 1.00 88.50 111 ILE A N 1
ATOM 904 C CA . ILE A 1 111 ? -6.301 -4.439 -10.697 1.00 88.50 111 ILE A CA 1
ATOM 905 C C . ILE A 1 111 ? -5.813 -5.240 -11.897 1.00 88.50 111 ILE A C 1
ATOM 907 O O . ILE A 1 111 ? -5.873 -4.731 -13.018 1.00 88.50 111 ILE A O 1
ATOM 911 N N . THR A 1 112 ? -5.298 -6.443 -11.649 1.00 83.62 112 THR A N 1
ATOM 912 C CA . THR A 1 112 ? -4.843 -7.385 -12.688 1.00 83.62 112 THR A CA 1
ATOM 913 C C . THR A 1 112 ? -5.983 -8.200 -13.274 1.00 83.62 112 THR A C 1
ATOM 915 O O . THR A 1 112 ? -6.818 -8.671 -12.466 1.00 83.62 112 THR A O 1
#